Protein AF-A0AAE3MN50-F1 (afdb_monomer_lite)

pLDDT: mean 84.72, std 13.89, range [45.03, 98.12]

Sequence (110 aa):
MRKISLVFLSAVFLVTTSLSATEPEPVSEASKQLFSQISELLDKKITVKEDLTATVMITINEDSEIVVISVDTGDEKLEQALKSRLNYEKVDLAPHHAGKLYKVPVRITA

Foldseek 3Di:
DDDDPPPPPDPPPPPPPDPDDDDPPDQDPLNVQVLVVLCVLVVPDDDDPAKWKKKWKWFAAQQQAIATPAIGGPDPVVRVVSCVSRHRHHGDDDNVRGPDIDIDMDMDGD

Structure (mmCIF, N/CA/C/O backbone):
data_AF-A0AAE3MN50-F1
#
_entry.id   AF-A0AAE3MN50-F1
#
loop_
_atom_site.group_PDB
_atom_site.id
_atom_site.type_symbol
_atom_site.label_atom_id
_atom_site.label_alt_id
_atom_site.label_comp_id
_atom_site.label_asym_id
_atom_site.label_entity_id
_atom_site.label_seq_id
_atom_site.pdbx_PDB_ins_code
_atom_site.Cartn_x
_atom_site.Cartn_y
_atom_site.Cartn_z
_atom_site.occupancy
_atom_site.B_iso_or_equiv
_atom_site.auth_seq_id
_atom_site.auth_comp_id
_atom_site.auth_asym_id
_atom_site.auth_atom_id
_atom_site.pdbx_PDB_model_num
ATOM 1 N N . MET A 1 1 ? 55.058 36.136 46.629 1.00 45.03 1 MET A N 1
ATOM 2 C CA . MET A 1 1 ? 55.020 35.451 45.317 1.00 45.03 1 MET A CA 1
ATOM 3 C C . MET A 1 1 ? 53.569 35.406 44.861 1.00 45.03 1 MET A C 1
ATOM 5 O O . MET A 1 1 ? 52.697 35.165 45.687 1.00 45.03 1 MET A O 1
ATOM 9 N N . ARG A 1 2 ? 53.301 35.816 43.618 1.00 49.47 2 ARG A N 1
ATOM 10 C CA . ARG A 1 2 ? 51.961 36.164 43.120 1.00 49.47 2 ARG A CA 1
ATOM 11 C C . ARG A 1 2 ? 51.073 34.916 43.039 1.00 49.47 2 ARG A C 1
ATOM 13 O O . ARG A 1 2 ? 51.465 33.933 42.424 1.00 49.47 2 ARG A O 1
ATOM 20 N N . LYS A 1 3 ? 49.898 34.966 43.675 1.00 56.69 3 LYS A N 1
ATOM 21 C CA . LYS A 1 3 ? 48.868 33.923 43.602 1.00 56.69 3 LYS A CA 1
ATOM 22 C C . LYS A 1 3 ? 48.316 33.928 42.177 1.00 56.69 3 LYS A C 1
ATOM 24 O O . LYS A 1 3 ? 47.670 34.894 41.781 1.00 56.69 3 LYS A O 1
ATOM 29 N N . ILE A 1 4 ? 48.641 32.906 41.393 1.00 61.16 4 ILE A N 1
ATOM 30 C CA . ILE A 1 4 ? 48.078 32.727 40.055 1.00 61.16 4 ILE A CA 1
ATOM 31 C C . ILE A 1 4 ? 46.596 32.408 40.255 1.00 61.16 4 ILE A C 1
ATOM 33 O O . ILE A 1 4 ? 46.240 31.403 40.865 1.00 61.16 4 ILE A O 1
ATOM 37 N N . SER A 1 5 ? 45.755 33.351 39.837 1.00 53.06 5 SER A N 1
ATOM 38 C CA . SER A 1 5 ? 44.302 33.289 39.939 1.00 53.06 5 SER A CA 1
ATOM 39 C C . SER A 1 5 ? 43.791 32.116 39.103 1.00 53.06 5 SER A C 1
ATOM 41 O O . SER A 1 5 ? 43.885 32.128 37.876 1.00 53.06 5 SER A O 1
ATOM 43 N N . LEU A 1 6 ? 43.285 31.089 39.781 1.00 55.38 6 LEU A N 1
ATOM 44 C CA . LEU A 1 6 ? 42.671 29.890 39.217 1.00 55.38 6 LEU A CA 1
ATOM 45 C C . LEU A 1 6 ? 41.282 30.236 38.638 1.00 55.38 6 LEU A C 1
ATOM 47 O O . LEU A 1 6 ? 40.267 29.786 39.151 1.00 55.38 6 LEU A O 1
ATOM 51 N N . VAL A 1 7 ? 41.218 31.118 37.636 1.00 57.75 7 VAL A N 1
ATOM 52 C CA . VAL A 1 7 ? 39.944 31.604 37.052 1.00 57.75 7 VAL A CA 1
ATOM 53 C C . VAL A 1 7 ? 39.817 31.286 35.553 1.00 57.75 7 VAL A C 1
ATOM 55 O O . VAL A 1 7 ? 38.836 31.641 34.916 1.00 57.75 7 VAL A O 1
ATOM 58 N N . PHE A 1 8 ? 40.732 30.513 34.969 1.00 55.38 8 PHE A N 1
ATOM 59 C CA . PHE A 1 8 ? 40.635 30.089 33.563 1.00 55.38 8 PHE A CA 1
ATOM 60 C C . PHE A 1 8 ? 40.170 28.626 33.413 1.00 55.38 8 PHE A C 1
ATOM 62 O O . PHE A 1 8 ? 40.842 27.833 32.764 1.00 55.38 8 PHE A O 1
ATOM 69 N N . LEU A 1 9 ? 39.036 28.245 34.024 1.00 56.66 9 LEU A N 1
ATOM 70 C CA . LEU A 1 9 ? 38.452 26.890 33.893 1.00 56.66 9 LEU A CA 1
ATOM 71 C C . LEU A 1 9 ? 37.098 26.843 33.157 1.00 56.66 9 LEU A C 1
ATOM 73 O O . LEU A 1 9 ? 36.379 25.858 33.243 1.00 56.66 9 LEU A O 1
ATOM 77 N N . SER A 1 10 ? 36.720 27.857 32.385 1.00 57.03 10 SER A N 1
ATOM 78 C CA . SER A 1 10 ? 35.446 27.802 31.650 1.00 57.03 10 SER A CA 1
ATOM 79 C C . SER A 1 10 ? 35.524 28.434 30.268 1.00 57.03 10 SER A C 1
ATOM 81 O O . SER A 1 10 ? 34.734 29.303 29.910 1.00 57.03 10 SER A O 1
ATOM 83 N N . ALA A 1 11 ? 36.439 27.936 29.434 1.00 60.50 11 ALA A N 1
ATOM 84 C CA . ALA A 1 11 ? 36.205 27.972 27.995 1.00 60.50 11 ALA A CA 1
ATOM 85 C C . ALA A 1 11 ? 35.099 26.950 27.686 1.00 60.50 11 ALA A C 1
ATOM 87 O O . ALA A 1 11 ? 35.364 25.797 27.353 1.00 60.50 11 ALA A O 1
ATOM 88 N N . VAL A 1 12 ? 33.847 27.359 27.906 1.00 64.75 12 VAL A N 1
ATOM 89 C CA . VAL A 1 12 ? 32.656 26.613 27.500 1.00 64.75 12 VAL A CA 1
ATOM 90 C C . VAL A 1 12 ? 32.760 26.408 25.994 1.00 64.75 12 VAL A C 1
ATOM 92 O O . VAL A 1 12 ? 32.653 27.351 25.212 1.00 64.75 12 VAL A O 1
ATOM 95 N N . PHE A 1 13 ? 33.028 25.170 25.595 1.00 65.38 13 PHE A N 1
ATOM 96 C CA . PHE A 1 13 ? 33.031 24.741 24.207 1.00 65.38 13 PHE A CA 1
ATOM 97 C C . PHE A 1 13 ? 31.572 24.783 23.727 1.00 65.38 13 PHE A C 1
ATOM 99 O O . PHE A 1 13 ? 30.811 23.838 23.927 1.00 65.38 13 PHE A O 1
ATOM 106 N N . LEU A 1 14 ? 31.140 25.920 23.176 1.00 66.06 14 LEU A N 1
ATOM 107 C CA . LEU A 1 14 ? 29.830 26.054 22.541 1.00 66.06 14 LEU A CA 1
ATOM 108 C C . LEU A 1 14 ? 29.856 25.280 21.217 1.00 66.06 14 LEU A C 1
ATOM 110 O O . LEU A 1 14 ? 30.075 25.850 20.150 1.00 66.06 14 LEU A O 1
ATOM 114 N N . VAL A 1 15 ? 29.658 23.961 21.288 1.00 67.94 15 VAL A N 1
ATOM 115 C CA . VAL A 1 15 ? 29.382 23.138 20.107 1.00 67.94 15 VAL A CA 1
ATOM 116 C C . VAL A 1 15 ? 27.969 23.480 19.654 1.00 67.94 15 VAL A C 1
ATOM 118 O O . VAL A 1 15 ? 26.987 22.930 20.145 1.00 67.94 15 VAL A O 1
ATOM 121 N N . THR A 1 16 ? 27.859 24.443 18.745 1.00 67.75 16 THR A N 1
ATOM 122 C CA . THR A 1 16 ? 26.613 24.686 18.023 1.00 67.75 16 THR A CA 1
ATOM 123 C C . THR A 1 16 ? 26.474 23.577 16.987 1.00 67.75 16 THR A C 1
ATOM 125 O O . THR A 1 16 ? 27.128 23.580 15.948 1.00 67.75 16 THR A O 1
ATOM 128 N N . THR A 1 17 ? 25.669 22.562 17.292 1.00 68.44 17 THR A N 1
ATOM 129 C CA . THR A 1 17 ? 25.256 21.593 16.281 1.00 68.44 17 THR A CA 1
ATOM 130 C C . THR A 1 17 ? 24.236 22.281 15.379 1.00 68.44 17 THR A C 1
ATOM 132 O O . THR A 1 17 ? 23.106 22.554 15.781 1.00 68.44 17 THR A O 1
ATOM 135 N N . SER A 1 18 ? 24.633 22.612 14.150 1.00 70.19 18 SER A N 1
ATOM 136 C CA . SER A 1 18 ? 23.676 22.980 13.113 1.00 70.19 18 SER A CA 1
ATOM 137 C C . SER A 1 18 ? 22.850 21.739 12.779 1.00 70.19 18 SER A C 1
ATOM 139 O O . SER A 1 18 ? 23.333 20.786 12.169 1.00 70.19 18 SER A O 1
ATOM 141 N N . LEU A 1 19 ? 21.593 21.723 13.223 1.00 68.50 19 LEU A N 1
ATOM 142 C CA . LEU A 1 19 ? 20.611 20.753 12.754 1.00 68.50 19 LEU A CA 1
ATOM 143 C C . LEU A 1 19 ? 20.354 21.053 11.274 1.00 68.50 19 LEU A C 1
ATOM 145 O O . LEU A 1 19 ? 19.606 21.968 10.939 1.00 68.50 19 LEU A O 1
ATOM 149 N N . SER A 1 20 ? 21.034 20.327 10.389 1.00 67.88 20 SER A N 1
ATOM 150 C CA . SER A 1 20 ? 20.766 20.398 8.957 1.00 67.88 20 SER A CA 1
ATOM 151 C C . SER A 1 20 ? 19.445 19.680 8.685 1.00 67.88 20 SER A C 1
ATOM 153 O O . SER A 1 20 ? 19.360 18.457 8.808 1.00 67.88 20 SER A O 1
ATOM 155 N N . ALA A 1 21 ? 18.398 20.441 8.369 1.00 66.81 21 ALA A N 1
ATOM 156 C CA . ALA A 1 21 ? 17.141 19.886 7.888 1.00 66.81 21 ALA A CA 1
ATOM 157 C C . ALA A 1 21 ? 17.365 19.386 6.455 1.00 66.81 21 ALA A C 1
ATOM 159 O O . ALA A 1 21 ? 17.595 20.180 5.547 1.00 66.81 21 ALA A O 1
ATOM 160 N N . THR A 1 22 ? 17.351 18.068 6.258 1.00 66.81 22 THR A N 1
ATOM 161 C CA . THR A 1 22 ? 17.324 17.496 4.906 1.00 66.81 22 THR A CA 1
ATOM 162 C C . THR A 1 22 ? 15.931 17.739 4.341 1.00 66.81 22 THR A C 1
ATOM 164 O O . THR A 1 22 ? 14.953 17.225 4.887 1.00 66.81 22 THR A O 1
ATOM 167 N N . GLU A 1 23 ? 15.830 18.559 3.296 1.00 66.62 23 GLU A N 1
ATOM 168 C CA . GLU A 1 23 ? 14.585 18.685 2.541 1.00 66.62 23 GLU A CA 1
ATOM 169 C C . GLU A 1 23 ? 14.224 17.313 1.953 1.00 66.62 23 GLU A C 1
ATOM 171 O O . GLU A 1 23 ? 15.114 16.605 1.470 1.00 66.62 23 GLU A O 1
ATOM 176 N N . PRO A 1 24 ? 12.948 16.891 2.019 1.00 67.31 24 PRO A N 1
ATOM 177 C CA . PRO A 1 24 ? 12.540 15.650 1.385 1.00 67.31 24 PRO A CA 1
ATOM 178 C C . PRO A 1 24 ? 12.811 15.756 -0.115 1.00 67.31 24 PRO A C 1
ATOM 180 O O . PRO A 1 24 ? 12.431 16.743 -0.748 1.00 67.31 24 PRO A O 1
ATOM 183 N N . GLU A 1 25 ? 13.471 14.743 -0.679 1.00 69.19 25 GLU A N 1
ATOM 184 C CA . GLU A 1 25 ? 13.698 14.705 -2.119 1.00 69.19 25 GLU A CA 1
ATOM 185 C C . GLU A 1 25 ? 12.369 14.817 -2.881 1.00 69.19 25 GLU A C 1
ATOM 187 O O . GLU A 1 25 ? 11.340 14.293 -2.429 1.00 69.19 25 GLU A O 1
ATOM 192 N N . PRO A 1 26 ? 12.363 15.500 -4.038 1.00 73.50 26 PRO A N 1
ATOM 193 C CA . PRO A 1 26 ? 11.160 15.647 -4.835 1.00 73.50 26 PRO A CA 1
ATOM 194 C C . PRO A 1 26 ? 10.594 14.274 -5.211 1.00 73.50 26 PRO A C 1
ATOM 196 O O . PRO A 1 26 ? 11.308 13.382 -5.670 1.00 73.50 26 PRO A O 1
ATOM 199 N N . VAL A 1 27 ? 9.279 14.111 -5.037 1.00 76.12 27 VAL A N 1
ATOM 200 C CA . VAL A 1 27 ? 8.572 12.884 -5.420 1.00 76.12 27 VAL A CA 1
ATOM 201 C C . VAL A 1 27 ? 8.757 12.651 -6.919 1.00 76.12 27 VAL A C 1
ATOM 203 O O . VAL A 1 27 ? 8.382 13.502 -7.729 1.00 76.12 27 VAL A O 1
ATOM 206 N N . SER A 1 28 ? 9.319 11.495 -7.283 1.00 84.69 28 SER A N 1
ATOM 207 C CA . SER A 1 28 ? 9.573 11.143 -8.683 1.00 84.69 28 SER A CA 1
ATOM 208 C C . SER A 1 28 ? 8.281 11.096 -9.508 1.00 84.69 28 SER A C 1
ATOM 210 O O . SER A 1 28 ? 7.223 10.729 -8.992 1.00 84.69 28 SER A O 1
ATOM 212 N N . GLU A 1 29 ? 8.357 11.406 -10.805 1.00 86.12 29 GLU A N 1
ATOM 213 C CA . GLU A 1 29 ? 7.194 11.326 -11.708 1.00 86.12 29 GLU A CA 1
ATOM 214 C C . GLU A 1 29 ? 6.585 9.918 -11.747 1.00 86.12 29 GLU A C 1
ATOM 216 O O . GLU A 1 29 ? 5.367 9.764 -11.707 1.00 86.12 29 GLU A O 1
ATOM 221 N N . ALA A 1 30 ? 7.418 8.877 -11.692 1.00 85.56 30 ALA A N 1
ATOM 222 C CA . ALA A 1 30 ? 6.949 7.498 -11.603 1.00 85.56 30 ALA A CA 1
ATOM 223 C C . ALA A 1 30 ? 6.141 7.231 -10.324 1.00 85.56 30 ALA A C 1
ATOM 225 O O . ALA A 1 30 ? 5.117 6.554 -10.364 1.00 85.56 30 ALA A O 1
ATOM 226 N N . SER A 1 31 ? 6.561 7.793 -9.185 1.00 88.00 31 SER A N 1
ATOM 227 C CA . SER A 1 31 ? 5.802 7.702 -7.933 1.00 88.00 31 SER A CA 1
ATOM 228 C C . SER A 1 31 ? 4.443 8.397 -8.047 1.00 88.00 31 SER A C 1
ATOM 230 O O . SER A 1 31 ? 3.459 7.873 -7.532 1.00 88.00 31 SER A O 1
ATOM 232 N N . LYS A 1 32 ? 4.365 9.542 -8.739 1.00 90.06 32 LYS A N 1
ATOM 233 C CA . LYS A 1 32 ? 3.097 10.251 -8.981 1.00 90.06 32 LYS A CA 1
ATOM 234 C C . LYS A 1 32 ? 2.164 9.444 -9.887 1.00 90.06 32 LYS A C 1
ATOM 236 O O . LYS A 1 32 ? 0.987 9.302 -9.570 1.00 90.06 32 LYS A O 1
ATOM 241 N N . GLN A 1 33 ? 2.695 8.877 -10.970 1.00 91.88 33 GLN A N 1
ATOM 242 C CA . GLN A 1 33 ? 1.942 8.034 -11.900 1.00 91.88 33 GLN A CA 1
ATOM 243 C C . GLN A 1 33 ? 1.419 6.760 -11.222 1.00 91.88 33 GLN A C 1
ATOM 245 O O . GLN A 1 33 ? 0.251 6.412 -11.386 1.00 91.88 33 GLN A O 1
ATOM 250 N N . LEU A 1 34 ? 2.247 6.096 -10.409 1.00 92.56 34 LEU A N 1
ATOM 251 C CA . LEU A 1 34 ? 1.834 4.947 -9.598 1.00 92.56 34 LEU A CA 1
ATOM 252 C C . LEU A 1 34 ? 0.739 5.337 -8.596 1.00 92.56 34 LEU A C 1
ATOM 254 O O . LEU A 1 34 ? -0.273 4.651 -8.487 1.00 92.56 34 LEU A O 1
ATOM 258 N N . PHE A 1 35 ? 0.909 6.459 -7.892 1.00 91.94 35 PHE A N 1
ATOM 259 C CA . PHE A 1 35 ? -0.078 6.944 -6.928 1.00 91.94 35 PHE A CA 1
ATOM 260 C C . PHE A 1 35 ? -1.434 7.242 -7.581 1.00 91.94 35 PHE A C 1
ATOM 262 O O . PHE A 1 35 ? -2.469 6.881 -7.021 1.00 91.94 35 PHE A O 1
ATOM 269 N N . SER A 1 36 ? -1.441 7.848 -8.772 1.00 93.50 36 SER A N 1
ATOM 270 C CA . SER A 1 36 ? -2.673 8.115 -9.524 1.00 93.50 36 SER A CA 1
ATOM 271 C C . SER A 1 36 ? -3.420 6.826 -9.870 1.00 93.50 36 SER A C 1
ATOM 273 O O . SER A 1 36 ? -4.621 6.737 -9.638 1.00 93.50 36 SER A O 1
ATOM 275 N N . GLN A 1 37 ? -2.710 5.812 -10.368 1.00 94.62 37 GLN A N 1
ATOM 276 C CA . GLN A 1 37 ? -3.313 4.530 -10.742 1.00 94.62 37 GLN A CA 1
ATOM 277 C C . GLN A 1 37 ? -3.839 3.767 -9.524 1.00 94.62 37 GLN A C 1
ATOM 279 O O . GLN A 1 37 ? -4.952 3.254 -9.541 1.00 94.62 37 GLN A O 1
ATOM 284 N N . ILE A 1 38 ? -3.081 3.751 -8.424 1.00 94.00 38 ILE A N 1
ATOM 285 C CA . ILE A 1 38 ? -3.544 3.148 -7.168 1.00 94.00 38 ILE A CA 1
ATOM 286 C C . ILE A 1 38 ? -4.788 3.870 -6.646 1.00 94.00 38 ILE A C 1
ATOM 288 O O . ILE A 1 38 ? -5.717 3.222 -6.173 1.00 94.00 38 ILE A O 1
ATOM 292 N N . SER A 1 39 ? -4.829 5.199 -6.748 1.00 91.94 39 SER A N 1
ATOM 293 C CA . SER A 1 39 ? -6.001 5.978 -6.342 1.00 91.94 39 SER A CA 1
ATOM 294 C C . SER A 1 39 ? -7.239 5.581 -7.150 1.00 91.94 39 SER A C 1
ATOM 296 O O . SER A 1 39 ? -8.302 5.391 -6.569 1.00 91.94 39 SER A O 1
ATOM 298 N N . GLU A 1 40 ? -7.091 5.371 -8.459 1.00 92.62 40 GLU A N 1
ATOM 299 C CA . GLU A 1 40 ? -8.172 4.919 -9.342 1.00 92.62 40 GLU A CA 1
ATOM 300 C C . GLU A 1 40 ? -8.662 3.500 -8.998 1.00 92.62 40 GLU A C 1
ATOM 302 O O . GLU A 1 40 ? -9.867 3.270 -8.884 1.00 92.62 40 GLU A O 1
ATOM 307 N N . LEU A 1 41 ? -7.749 2.561 -8.718 1.00 92.50 41 LEU A N 1
ATOM 308 C CA . LEU A 1 41 ? -8.097 1.204 -8.260 1.00 92.50 41 LEU A CA 1
ATOM 309 C C . LEU A 1 41 ? -8.881 1.211 -6.930 1.00 92.50 41 LEU A C 1
ATOM 311 O O . LEU A 1 41 ? -9.711 0.331 -6.657 1.00 92.50 41 LEU A O 1
ATOM 315 N N . LEU A 1 42 ? -8.635 2.220 -6.090 1.00 90.50 42 LEU A N 1
ATOM 316 C CA . LEU A 1 42 ? -9.256 2.381 -4.777 1.00 90.50 42 LEU A CA 1
ATOM 317 C C . LEU A 1 42 ? -10.507 3.280 -4.774 1.00 90.50 42 LEU A C 1
ATOM 319 O O . LEU A 1 42 ? -11.218 3.277 -3.771 1.00 90.50 42 LEU A O 1
ATOM 323 N N . ASP A 1 43 ? -10.843 3.965 -5.873 1.00 81.62 43 ASP A N 1
ATOM 324 C CA . ASP A 1 43 ? -11.918 4.982 -5.956 1.00 81.62 43 ASP A CA 1
ATOM 325 C C . ASP A 1 43 ? -13.346 4.428 -5.731 1.00 81.62 43 ASP A C 1
ATOM 327 O O . ASP A 1 43 ? -14.343 5.138 -5.580 1.00 81.62 43 ASP A O 1
ATOM 331 N N . LYS A 1 44 ? -13.489 3.105 -5.650 1.00 76.00 44 LYS A N 1
ATOM 332 C CA . LYS A 1 44 ? -14.776 2.471 -5.351 1.00 76.00 44 LYS A CA 1
ATOM 333 C C . LYS A 1 44 ? -15.144 2.703 -3.883 1.00 76.00 44 LYS A C 1
ATOM 335 O O . LYS A 1 44 ? -14.440 2.234 -2.994 1.00 76.00 44 LYS A O 1
ATOM 340 N N . LYS A 1 45 ? -16.318 3.296 -3.644 1.00 71.06 45 LYS A N 1
ATOM 341 C CA . LYS A 1 45 ? -16.860 3.615 -2.310 1.00 71.06 45 LYS A CA 1
ATOM 342 C C . LYS A 1 45 ? -16.681 2.474 -1.298 1.00 71.06 45 LYS A C 1
ATOM 344 O O . LYS A 1 45 ? -17.328 1.431 -1.404 1.00 71.06 45 LYS A O 1
ATOM 349 N N . ILE A 1 46 ? -15.833 2.709 -0.300 1.00 73.81 46 ILE A N 1
ATOM 350 C CA . ILE A 1 46 ? -15.738 1.918 0.927 1.00 73.81 46 ILE A CA 1
ATOM 351 C C . ILE A 1 46 ? -16.458 2.731 2.002 1.00 73.81 46 ILE A C 1
ATOM 353 O O . ILE A 1 46 ? -16.026 3.827 2.340 1.00 73.81 46 ILE A O 1
ATOM 357 N N . THR A 1 47 ? -17.587 2.230 2.502 1.00 78.94 47 THR A N 1
ATOM 358 C CA . THR A 1 47 ? -18.314 2.887 3.595 1.00 78.94 47 THR A CA 1
ATOM 359 C C . THR A 1 47 ? -17.723 2.447 4.925 1.00 78.94 47 THR A C 1
ATOM 361 O O . THR A 1 47 ? -17.755 1.260 5.254 1.00 78.94 47 THR A O 1
ATOM 364 N N . VAL A 1 48 ? -17.220 3.408 5.693 1.00 82.62 48 VAL A N 1
ATOM 365 C CA . VAL A 1 48 ? -16.657 3.199 7.030 1.00 82.62 48 VAL A CA 1
ATOM 366 C C . VAL A 1 48 ? -17.444 4.020 8.049 1.00 82.62 48 VAL A C 1
ATOM 368 O O . VAL A 1 48 ? -18.076 5.011 7.701 1.00 82.62 48 VAL A O 1
ATOM 371 N N . LYS A 1 49 ? -17.484 3.564 9.304 1.00 85.56 49 LYS A N 1
ATOM 372 C CA . LYS A 1 49 ? -18.168 4.288 10.396 1.00 85.56 49 LYS A CA 1
ATOM 373 C C . LYS A 1 49 ? -17.273 5.333 11.060 1.00 85.56 49 LYS A C 1
ATOM 375 O O . LYS A 1 49 ? -17.773 6.209 11.755 1.00 85.56 49 LYS A O 1
ATOM 380 N N . GLU A 1 50 ? -15.971 5.190 10.871 1.00 90.56 50 GLU A N 1
ATOM 381 C CA . GLU A 1 50 ? -14.915 6.020 11.426 1.00 90.56 50 GLU A CA 1
ATOM 382 C C . GLU A 1 50 ? -13.770 6.096 10.417 1.00 90.56 50 GLU A C 1
ATOM 384 O O . GLU A 1 50 ? -13.665 5.244 9.532 1.00 90.56 50 GLU A O 1
ATOM 389 N N . ASP A 1 51 ? -12.930 7.118 10.545 1.00 92.75 51 ASP A N 1
ATOM 390 C CA . ASP A 1 51 ? -11.745 7.261 9.708 1.00 92.75 51 ASP A CA 1
ATOM 391 C C . ASP A 1 51 ? -10.795 6.080 9.930 1.00 92.75 51 ASP A C 1
ATOM 393 O O . ASP A 1 51 ? -10.368 5.814 11.054 1.00 92.75 51 ASP A O 1
ATOM 397 N N . LEU A 1 52 ? -10.412 5.414 8.843 1.00 93.69 52 LEU A N 1
ATOM 398 C CA . LEU A 1 52 ? -9.455 4.315 8.870 1.00 93.69 52 LEU A CA 1
ATOM 399 C C . LEU A 1 52 ? -8.191 4.684 8.103 1.00 93.69 52 LEU A C 1
ATOM 401 O O . LEU A 1 52 ? -8.227 5.378 7.082 1.00 93.69 52 LEU A O 1
ATOM 405 N N . THR A 1 53 ? -7.058 4.176 8.575 1.00 95.69 53 THR A N 1
ATOM 406 C CA . THR A 1 53 ? -5.763 4.333 7.917 1.00 95.69 53 THR A CA 1
ATOM 407 C C . THR A 1 53 ? -5.076 2.986 7.740 1.00 95.69 53 THR A C 1
ATOM 409 O O . THR A 1 53 ? -5.270 2.044 8.513 1.00 95.69 53 THR A O 1
ATOM 412 N N . ALA A 1 54 ? -4.268 2.894 6.691 1.00 96.56 54 ALA A N 1
ATOM 413 C CA . ALA A 1 54 ? -3.404 1.758 6.434 1.00 96.56 54 ALA A CA 1
ATOM 414 C C . ALA A 1 54 ? -2.116 2.218 5.749 1.00 96.56 54 ALA A C 1
ATOM 416 O O . ALA A 1 54 ? -2.123 3.181 4.982 1.00 96.56 54 ALA A O 1
ATOM 417 N N . THR A 1 55 ? -1.018 1.504 5.976 1.00 97.81 55 THR A N 1
ATOM 418 C CA . THR A 1 55 ? 0.192 1.630 5.156 1.00 97.81 55 THR A CA 1
ATOM 419 C C . THR A 1 55 ? 0.382 0.352 4.358 1.00 97.81 55 THR A C 1
ATOM 42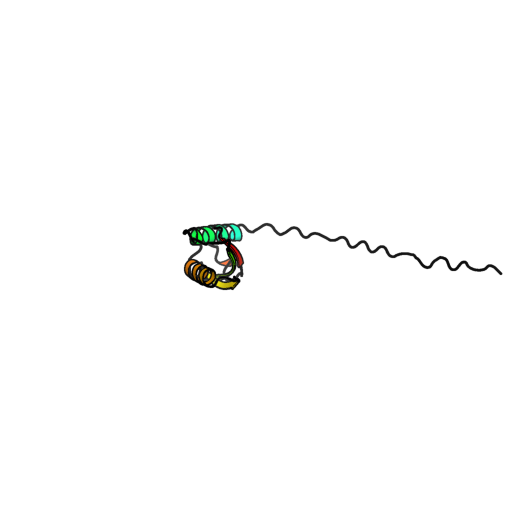1 O O . THR A 1 55 ? 0.632 -0.709 4.923 1.00 97.81 55 THR A O 1
ATOM 424 N N . VAL A 1 56 ? 0.270 0.446 3.035 1.00 97.38 56 VAL A N 1
ATOM 425 C CA . VAL A 1 56 ? 0.458 -0.692 2.131 1.00 97.38 56 VAL A CA 1
ATOM 426 C C . VAL A 1 56 ? 1.890 -0.679 1.614 1.00 97.38 56 VAL A C 1
ATOM 428 O O . VAL A 1 56 ? 2.338 0.312 1.037 1.00 97.38 56 VAL A O 1
ATOM 431 N N . MET A 1 57 ? 2.617 -1.775 1.807 1.00 97.88 57 MET A N 1
ATOM 432 C CA . MET A 1 57 ? 3.917 -1.982 1.181 1.00 97.88 57 MET A CA 1
ATOM 433 C C . MET A 1 57 ? 3.739 -2.838 -0.066 1.00 97.88 57 MET A C 1
ATOM 435 O O . MET A 1 57 ? 3.225 -3.954 0.021 1.00 97.88 57 MET A O 1
ATOM 439 N N . ILE A 1 58 ? 4.173 -2.326 -1.214 1.00 97.00 58 ILE A N 1
ATOM 440 C CA . ILE A 1 58 ? 4.039 -3.004 -2.507 1.00 97.00 58 ILE A CA 1
ATOM 441 C C . ILE A 1 58 ? 5.368 -3.049 -3.258 1.00 97.00 58 ILE A C 1
ATOM 443 O O . ILE A 1 58 ? 6.272 -2.253 -3.000 1.00 97.00 58 ILE A O 1
ATOM 447 N N . THR A 1 59 ? 5.449 -3.952 -4.226 1.00 95.81 59 THR A N 1
ATOM 448 C CA . THR A 1 59 ? 6.443 -3.947 -5.303 1.00 95.81 59 THR A CA 1
ATOM 449 C C . THR A 1 59 ? 5.736 -4.088 -6.648 1.00 95.81 59 THR A C 1
ATOM 451 O O . THR A 1 59 ? 4.559 -4.443 -6.680 1.00 95.81 59 THR A O 1
ATOM 454 N N . ILE A 1 60 ? 6.439 -3.818 -7.743 1.00 95.88 60 ILE A N 1
ATOM 455 C CA . ILE A 1 60 ? 5.965 -4.103 -9.102 1.00 95.88 60 ILE A CA 1
ATOM 456 C C . ILE A 1 60 ? 6.742 -5.308 -9.634 1.00 95.88 60 ILE A C 1
ATOM 458 O O . ILE A 1 60 ? 7.967 -5.354 -9.488 1.00 95.88 60 ILE A O 1
ATOM 462 N N . ASN A 1 61 ? 6.050 -6.301 -10.194 1.00 94.62 61 ASN A N 1
ATOM 463 C CA . ASN A 1 61 ? 6.690 -7.464 -10.816 1.00 94.62 61 ASN A CA 1
ATOM 464 C C . ASN A 1 61 ? 7.118 -7.170 -12.273 1.00 94.62 61 ASN A C 1
ATOM 466 O O . ASN A 1 61 ? 6.894 -6.081 -12.799 1.00 94.62 61 ASN A O 1
ATOM 470 N N . GLU A 1 62 ? 7.751 -8.147 -12.925 1.00 93.25 62 GLU A N 1
ATOM 471 C CA . GLU A 1 62 ? 8.208 -8.030 -14.323 1.00 93.25 62 GLU A CA 1
ATOM 472 C C . GLU A 1 62 ? 7.051 -7.898 -15.334 1.00 93.25 62 GLU A C 1
ATOM 474 O O . GLU A 1 62 ? 7.243 -7.355 -16.418 1.00 93.25 62 GLU A O 1
ATOM 479 N N . ASP A 1 63 ? 5.840 -8.330 -14.965 1.00 93.50 63 ASP A N 1
ATOM 480 C CA . ASP A 1 63 ? 4.620 -8.226 -15.779 1.00 93.50 63 ASP A CA 1
ATOM 481 C C . ASP A 1 63 ? 3.879 -6.885 -15.589 1.00 93.50 63 ASP A C 1
ATOM 483 O O . ASP A 1 63 ? 2.762 -6.700 -16.085 1.00 93.50 63 ASP A O 1
ATOM 487 N N . SER A 1 64 ? 4.512 -5.938 -14.886 1.00 93.69 64 SER A N 1
ATOM 488 C CA . SER A 1 64 ? 3.958 -4.629 -14.523 1.00 93.69 64 SER A CA 1
ATOM 489 C C . SER A 1 64 ? 2.697 -4.715 -13.657 1.00 93.69 64 SER A C 1
ATOM 491 O O . SER A 1 64 ? 1.790 -3.894 -13.772 1.00 93.69 64 SER A O 1
ATOM 493 N N . GLU A 1 65 ? 2.641 -5.693 -12.759 1.00 95.94 65 GLU A N 1
ATOM 494 C CA . GLU A 1 65 ? 1.560 -5.864 -11.790 1.00 95.94 65 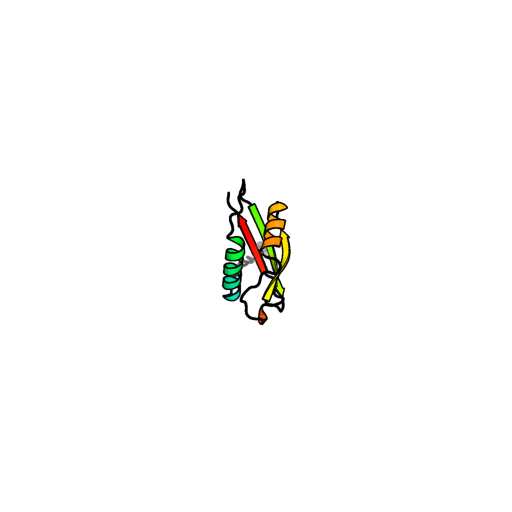GLU A CA 1
ATOM 495 C C . GLU A 1 65 ? 2.017 -5.487 -10.381 1.00 95.94 65 GLU A C 1
ATOM 497 O O . GLU A 1 65 ? 3.160 -5.727 -9.975 1.00 95.94 65 GLU A O 1
ATOM 502 N N . ILE A 1 66 ? 1.097 -4.920 -9.608 1.00 96.88 66 ILE A N 1
ATOM 503 C CA . ILE A 1 66 ? 1.291 -4.640 -8.190 1.00 96.88 66 ILE A CA 1
ATOM 504 C C . ILE A 1 66 ? 1.338 -5.962 -7.422 1.00 96.88 66 ILE A C 1
ATOM 506 O O . ILE A 1 66 ? 0.420 -6.768 -7.492 1.00 96.88 66 ILE A O 1
ATOM 510 N N . VAL A 1 67 ? 2.359 -6.158 -6.595 1.00 97.38 67 VAL A N 1
ATOM 511 C CA . VAL A 1 67 ? 2.420 -7.248 -5.619 1.00 97.38 67 VAL A CA 1
ATOM 512 C C . VAL A 1 67 ? 2.423 -6.648 -4.223 1.00 97.38 67 VAL A C 1
ATOM 514 O O . VAL A 1 67 ? 3.341 -5.917 -3.840 1.00 97.38 67 VAL A O 1
ATOM 517 N N . VAL A 1 68 ? 1.386 -6.956 -3.450 1.00 98.06 68 VAL A N 1
ATOM 518 C CA . VAL A 1 68 ? 1.248 -6.492 -2.069 1.00 98.06 68 VAL A CA 1
ATOM 519 C C . VAL A 1 68 ? 2.131 -7.341 -1.162 1.00 98.06 68 VAL A C 1
ATOM 521 O O . VAL A 1 68 ? 1.923 -8.543 -1.020 1.00 98.06 68 VAL A O 1
ATOM 524 N N . ILE A 1 69 ? 3.102 -6.700 -0.514 1.00 98.00 69 ILE A N 1
ATOM 525 C CA . ILE A 1 69 ? 4.013 -7.343 0.436 1.00 98.00 69 ILE A CA 1
ATOM 526 C C . ILE A 1 69 ? 3.397 -7.370 1.834 1.00 98.00 69 ILE A C 1
ATOM 528 O O . ILE A 1 69 ? 3.413 -8.399 2.507 1.00 98.00 69 ILE A O 1
ATOM 532 N N . SER A 1 70 ? 2.837 -6.245 2.279 1.00 97.69 70 SER A N 1
ATOM 533 C CA . SER A 1 70 ? 2.148 -6.154 3.565 1.00 97.69 70 SER A CA 1
ATOM 534 C C . SER A 1 70 ? 1.137 -5.013 3.585 1.00 97.69 70 SER A C 1
ATOM 536 O O . SER A 1 70 ? 1.228 -4.059 2.811 1.00 97.69 70 SER A O 1
ATOM 538 N N . VAL A 1 71 ? 0.176 -5.111 4.500 1.00 98.00 71 VAL A N 1
ATOM 539 C CA . VAL A 1 71 ? -0.730 -4.021 4.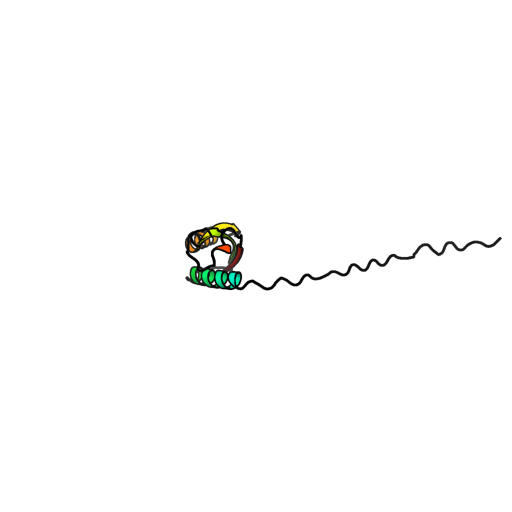856 1.00 98.00 71 VAL A CA 1
ATOM 540 C C . VAL A 1 71 ? -0.644 -3.854 6.364 1.00 98.00 71 VAL A C 1
ATOM 542 O O . VAL A 1 71 ? -0.888 -4.805 7.096 1.00 98.00 71 VAL A O 1
ATOM 545 N N . ASP A 1 72 ? -0.252 -2.670 6.812 1.00 98.12 72 ASP A N 1
ATOM 546 C CA . ASP A 1 72 ? -0.207 -2.309 8.226 1.00 98.12 72 ASP A CA 1
ATOM 547 C C . ASP A 1 72 ? -1.449 -1.483 8.571 1.00 98.12 72 ASP A C 1
ATOM 549 O O . ASP A 1 72 ? -1.586 -0.341 8.123 1.00 98.12 72 ASP A O 1
ATOM 553 N N . THR A 1 73 ? -2.392 -2.093 9.288 1.00 96.69 73 THR A N 1
ATOM 554 C CA . THR A 1 73 ? -3.646 -1.475 9.734 1.00 96.69 73 THR A CA 1
ATOM 555 C C . THR A 1 73 ? -4.216 -2.226 10.938 1.00 96.69 73 THR A C 1
ATOM 557 O O . THR A 1 73 ? -3.908 -3.396 11.157 1.00 96.69 73 THR A O 1
ATOM 560 N N . GLY A 1 74 ? -5.064 -1.555 11.719 1.00 95.44 74 GLY A N 1
ATOM 561 C CA . GLY A 1 74 ? -5.816 -2.175 12.814 1.00 95.44 74 GLY A CA 1
ATOM 562 C C . GLY A 1 74 ? -7.144 -2.812 12.387 1.00 95.44 74 GLY A C 1
ATOM 563 O O . GLY A 1 74 ? -7.799 -3.433 13.221 1.00 95.44 74 GLY A O 1
ATOM 564 N N . ASP A 1 75 ? -7.559 -2.652 11.124 1.00 94.25 75 ASP A N 1
ATOM 565 C CA . ASP A 1 75 ? -8.837 -3.155 10.608 1.00 94.25 75 ASP A CA 1
ATOM 566 C C . ASP A 1 75 ? -8.623 -4.267 9.566 1.00 94.25 75 ASP A C 1
ATOM 568 O O . ASP A 1 75 ? -8.152 -4.039 8.450 1.00 94.25 75 ASP A O 1
ATOM 572 N N . GLU A 1 76 ? -9.016 -5.492 9.920 1.00 94.06 76 GLU A N 1
ATOM 573 C CA . GLU A 1 76 ? -8.851 -6.673 9.065 1.00 94.06 76 GLU A CA 1
ATOM 574 C C . GLU A 1 76 ? -9.664 -6.583 7.759 1.00 94.06 76 GLU A C 1
ATOM 576 O O . GLU A 1 76 ? -9.236 -7.071 6.711 1.00 94.06 76 GLU A O 1
ATOM 581 N N . LYS A 1 77 ? -10.832 -5.927 7.777 1.00 92.00 77 LYS A N 1
ATOM 582 C CA . LYS A 1 77 ? -11.651 -5.755 6.567 1.00 92.00 77 LYS A CA 1
ATOM 583 C C . LYS A 1 77 ? -10.992 -4.776 5.611 1.00 92.00 77 LYS A C 1
ATOM 585 O O . LYS A 1 77 ? -11.040 -4.996 4.401 1.00 92.00 77 LYS A O 1
ATOM 590 N N . LEU A 1 78 ? -10.371 -3.722 6.136 1.00 92.81 78 LEU A N 1
ATOM 591 C CA . LEU A 1 78 ? -9.580 -2.789 5.349 1.00 92.81 78 LEU A CA 1
ATOM 592 C C . LEU A 1 78 ? -8.368 -3.493 4.737 1.00 92.81 78 LEU A C 1
ATOM 594 O O . LEU A 1 78 ? -8.130 -3.350 3.539 1.00 92.81 78 LEU A O 1
ATOM 598 N N . GLU A 1 79 ? -7.648 -4.305 5.513 1.00 95.44 79 GLU A N 1
ATOM 599 C CA . GLU A 1 79 ? -6.539 -5.112 4.996 1.00 95.44 79 GLU A CA 1
ATOM 600 C C . GLU A 1 79 ? -6.974 -6.005 3.826 1.00 95.44 79 GLU A C 1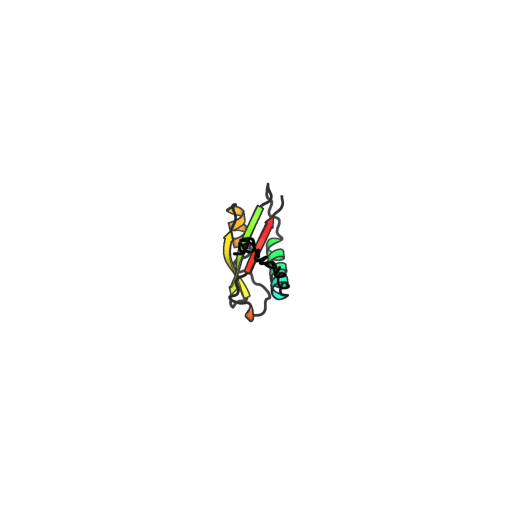
ATOM 602 O O . GLU A 1 79 ? -6.359 -5.975 2.754 1.00 95.44 79 GLU A O 1
ATOM 607 N N . GLN A 1 80 ? -8.052 -6.774 4.004 1.00 94.69 80 GLN A N 1
ATOM 608 C CA . GLN A 1 80 ? -8.576 -7.661 2.966 1.00 94.69 80 GLN A CA 1
ATOM 609 C C . GLN A 1 80 ? -9.047 -6.874 1.736 1.00 94.69 80 GLN A C 1
ATOM 611 O O . GLN A 1 80 ? -8.741 -7.258 0.605 1.00 94.69 80 GLN A O 1
ATOM 616 N N . ALA A 1 81 ? -9.736 -5.747 1.940 1.00 92.81 81 ALA A N 1
ATOM 617 C CA . ALA A 1 81 ? -10.195 -4.885 0.858 1.00 92.81 81 ALA A CA 1
ATOM 618 C C . ALA A 1 81 ? -9.019 -4.343 0.034 1.00 92.81 81 ALA A C 1
ATOM 620 O O . ALA A 1 81 ? -9.048 -4.441 -1.192 1.00 92.81 81 ALA A O 1
ATOM 621 N N . LEU A 1 82 ? -7.971 -3.830 0.684 1.00 95.06 82 LEU A N 1
ATOM 622 C CA . LEU A 1 82 ? -6.781 -3.310 0.007 1.00 95.06 82 LEU A CA 1
ATOM 623 C C . LEU A 1 82 ? -6.053 -4.408 -0.769 1.00 95.06 82 LEU A C 1
ATOM 625 O O . LEU A 1 82 ? -5.762 -4.223 -1.947 1.00 95.06 82 LEU A O 1
ATOM 629 N N . LYS A 1 83 ? -5.834 -5.581 -0.162 1.00 95.94 83 LYS A N 1
ATOM 630 C CA . LYS A 1 83 ? -5.229 -6.728 -0.858 1.00 95.94 83 LYS A CA 1
ATOM 631 C C . LYS A 1 83 ? -6.041 -7.136 -2.086 1.00 95.94 83 LYS A C 1
ATOM 633 O O . LYS A 1 83 ? -5.464 -7.307 -3.152 1.00 95.94 83 LYS A O 1
ATOM 638 N N . SER A 1 84 ? -7.365 -7.236 -1.956 1.00 94.75 84 SER A N 1
ATOM 639 C CA . SER A 1 84 ? -8.250 -7.661 -3.052 1.00 94.75 84 SER A CA 1
ATOM 640 C C . SER A 1 84 ? -8.315 -6.685 -4.230 1.00 94.75 84 SER A C 1
ATOM 642 O O . SER A 1 84 ? -8.653 -7.096 -5.332 1.00 94.75 84 SER A O 1
ATOM 644 N N . ARG A 1 85 ? -8.031 -5.400 -3.990 1.00 93.75 85 ARG A N 1
ATOM 645 C CA . ARG A 1 85 ? -8.124 -4.328 -4.992 1.00 93.75 85 ARG A CA 1
ATOM 646 C C . ARG A 1 85 ? -6.799 -3.977 -5.642 1.00 93.75 85 ARG A C 1
ATOM 648 O O . ARG A 1 85 ? -6.808 -3.286 -6.647 1.00 93.75 85 ARG A O 1
ATOM 655 N N . LEU A 1 86 ? -5.689 -4.335 -5.005 1.00 96.44 86 LEU A N 1
ATOM 656 C CA . LEU A 1 86 ? -4.358 -3.931 -5.444 1.00 96.44 86 LEU A CA 1
ATOM 657 C C . LEU A 1 86 ? -3.538 -5.115 -5.933 1.00 96.44 86 LEU A C 1
ATOM 659 O O . LEU A 1 86 ? -2.776 -4.970 -6.878 1.00 96.44 86 LEU A O 1
ATOM 663 N N . ASN A 1 87 ? -3.632 -6.271 -5.276 1.00 97.69 87 ASN A N 1
ATOM 664 C CA . ASN A 1 87 ? -2.721 -7.367 -5.566 1.00 97.69 87 ASN A CA 1
ATOM 665 C C . ASN A 1 87 ? -3.006 -7.964 -6.951 1.00 97.69 87 ASN A C 1
ATOM 667 O O . ASN A 1 87 ? -4.124 -8.393 -7.221 1.00 97.69 87 ASN A O 1
ATOM 671 N N . TYR A 1 88 ? -1.964 -8.032 -7.773 1.00 96.94 88 TYR A N 1
ATOM 672 C CA . TYR A 1 88 ? -1.945 -8.434 -9.180 1.00 96.94 88 TYR A CA 1
ATOM 673 C C . TYR A 1 88 ? -2.677 -7.500 -10.156 1.00 96.94 88 TYR A C 1
ATOM 675 O O . TYR A 1 88 ? -2.918 -7.882 -11.298 1.00 96.94 88 TYR A O 1
ATOM 683 N N . GLU A 1 89 ? -2.994 -6.266 -9.755 1.00 96.75 89 GLU A N 1
ATOM 684 C CA . GLU A 1 89 ? -3.506 -5.269 -10.700 1.00 96.75 89 GLU A CA 1
ATOM 685 C C . GLU A 1 89 ? -2.382 -4.688 -11.556 1.00 96.75 89 GLU A C 1
ATOM 687 O O . GLU A 1 89 ? -1.294 -4.379 -11.059 1.00 96.75 89 GLU A O 1
ATOM 692 N N . LYS A 1 90 ? -2.657 -4.515 -12.852 1.00 95.31 90 LYS A N 1
ATOM 693 C CA . LYS A 1 90 ? -1.693 -3.951 -13.801 1.00 95.31 90 LYS A CA 1
ATOM 694 C C . LYS A 1 90 ? -1.553 -2.449 -13.629 1.00 95.31 90 LYS A C 1
ATOM 696 O O . LYS A 1 90 ? -2.538 -1.737 -13.453 1.00 95.31 90 LYS A O 1
ATOM 701 N N . VAL A 1 91 ? -0.321 -1.975 -13.765 1.00 94.38 91 VAL A N 1
ATOM 702 C CA . VAL A 1 91 ? 0.012 -0.555 -13.797 1.00 94.38 91 VAL A CA 1
ATOM 703 C C . VAL A 1 91 ? 0.887 -0.236 -14.996 1.00 94.38 91 VAL A C 1
ATOM 705 O O . VAL A 1 91 ? 1.773 -0.996 -15.376 1.00 94.38 91 VAL A O 1
ATOM 708 N N . ASP A 1 92 ? 0.665 0.929 -15.581 1.00 92.38 92 ASP A N 1
ATOM 709 C CA . ASP A 1 92 ? 1.558 1.502 -16.570 1.00 92.38 92 ASP A CA 1
ATOM 710 C C . ASP A 1 92 ? 2.737 2.148 -15.834 1.00 92.38 92 ASP A C 1
ATOM 712 O O . ASP A 1 92 ? 2.601 3.223 -15.242 1.00 92.38 92 ASP A O 1
ATOM 716 N N . LEU A 1 93 ? 3.872 1.450 -15.793 1.00 87.56 93 LEU A N 1
ATOM 717 C CA . LEU A 1 93 ? 5.154 1.937 -15.289 1.00 87.56 93 LEU A CA 1
ATOM 718 C C . LEU A 1 93 ? 6.284 1.367 -16.137 1.00 87.56 93 LEU A C 1
ATOM 720 O O . LEU A 1 93 ? 6.246 0.219 -16.572 1.00 87.56 93 LEU A O 1
ATOM 724 N N . ALA A 1 94 ? 7.342 2.155 -16.320 1.00 82.81 94 ALA A N 1
ATOM 725 C CA . ALA A 1 94 ? 8.500 1.688 -17.066 1.00 82.81 94 ALA A CA 1
ATOM 726 C C . ALA A 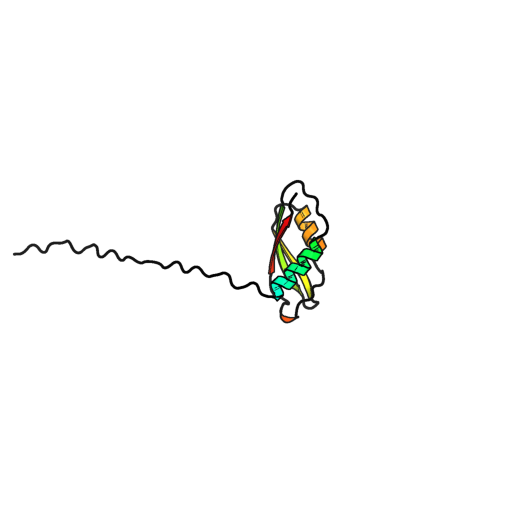1 94 ? 9.167 0.472 -16.371 1.00 82.81 94 ALA A C 1
ATOM 728 O O . ALA A 1 94 ? 9.302 0.479 -15.143 1.00 82.81 94 ALA A O 1
ATOM 729 N N . PRO A 1 95 ? 9.682 -0.524 -17.123 1.00 77.25 95 PRO A N 1
ATOM 730 C CA . PRO A 1 95 ? 10.169 -1.795 -16.564 1.00 77.25 95 PRO A CA 1
ATOM 731 C C . PRO A 1 95 ? 11.243 -1.667 -15.475 1.00 77.25 95 PRO A C 1
ATOM 733 O O . PRO A 1 95 ? 11.302 -2.461 -14.547 1.00 77.25 95 PRO A O 1
ATOM 736 N N . HIS A 1 96 ? 12.067 -0.617 -15.520 1.00 81.44 96 HIS A N 1
ATOM 737 C CA . HIS A 1 96 ? 13.117 -0.353 -14.526 1.00 81.44 96 HIS A CA 1
ATOM 738 C C . HIS A 1 96 ? 12.594 0.023 -13.118 1.00 81.44 96 HIS A C 1
ATOM 740 O O . HIS A 1 96 ? 13.382 0.312 -12.210 1.00 81.44 96 HIS A O 1
ATOM 746 N N . HIS A 1 97 ? 11.272 0.081 -12.935 1.00 84.12 97 HIS A N 1
ATOM 747 C CA . HIS A 1 97 ? 10.619 0.211 -11.635 1.00 84.12 97 HIS A CA 1
ATOM 748 C C . HIS A 1 97 ? 10.260 -1.135 -10.991 1.00 84.12 97 HIS A C 1
ATOM 750 O O . HIS A 1 97 ? 9.932 -1.143 -9.802 1.00 84.12 97 HIS A O 1
ATOM 756 N N . ALA A 1 98 ? 10.368 -2.250 -11.722 1.00 89.00 98 ALA A N 1
ATOM 757 C CA . ALA A 1 98 ? 10.178 -3.583 -11.166 1.00 89.00 98 ALA A CA 1
ATOM 758 C C . ALA A 1 98 ? 11.155 -3.849 -10.005 1.00 89.00 98 ALA A C 1
ATOM 760 O O . ALA A 1 98 ? 12.292 -3.368 -9.986 1.00 89.00 98 ALA A O 1
ATOM 761 N N . GLY A 1 99 ? 10.679 -4.563 -8.986 1.00 89.88 99 GLY A N 1
ATOM 762 C CA . GLY A 1 99 ? 11.451 -4.910 -7.790 1.00 89.88 99 GLY A CA 1
ATOM 763 C C . GLY A 1 99 ? 11.661 -3.775 -6.778 1.00 89.88 99 GLY A C 1
ATOM 764 O O . GLY A 1 99 ? 12.156 -4.037 -5.680 1.00 89.88 99 GLY A O 1
ATOM 765 N N . LYS A 1 100 ? 11.282 -2.525 -7.089 1.00 92.31 100 LYS A N 1
ATOM 766 C CA . LYS A 1 100 ? 11.337 -1.417 -6.120 1.00 92.31 100 LYS A CA 1
ATOM 767 C C . LYS A 1 100 ? 10.204 -1.536 -5.104 1.00 92.31 100 LYS A C 1
ATOM 769 O O . LYS A 1 100 ? 9.056 -1.775 -5.466 1.00 92.31 100 LYS A O 1
ATOM 774 N N . LEU A 1 101 ? 10.525 -1.294 -3.834 1.00 94.06 101 LEU A N 1
ATOM 775 C CA . LEU A 1 101 ? 9.531 -1.233 -2.766 1.00 94.06 101 LEU A CA 1
ATOM 776 C C . LEU A 1 101 ? 8.944 0.173 -2.644 1.00 94.06 101 LEU A C 1
ATOM 778 O O . LEU A 1 101 ? 9.674 1.158 -2.525 1.00 94.06 101 LEU A O 1
ATOM 782 N N . TYR A 1 102 ? 7.619 0.241 -2.592 1.00 93.62 102 TYR A N 1
ATOM 783 C CA . TYR A 1 102 ? 6.854 1.463 -2.385 1.00 93.62 102 TYR A CA 1
ATOM 784 C C . TYR A 1 102 ? 6.032 1.349 -1.102 1.00 93.62 102 TYR A C 1
ATOM 786 O O . TYR A 1 102 ? 5.446 0.304 -0.816 1.00 93.62 102 TYR A O 1
ATOM 794 N N . LYS A 1 103 ? 5.974 2.441 -0.333 1.00 95.06 103 LYS A N 1
ATOM 795 C CA . LYS A 1 103 ? 5.081 2.584 0.822 1.00 95.06 103 LYS A CA 1
ATOM 796 C C . LYS A 1 103 ? 3.958 3.540 0.459 1.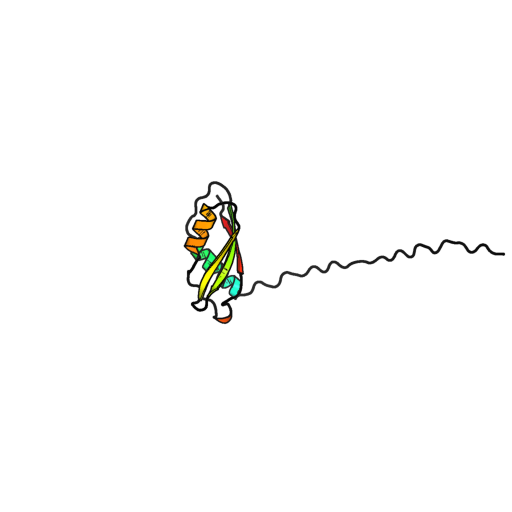00 95.06 103 LYS A C 1
ATOM 798 O O . LYS A 1 103 ? 4.218 4.705 0.172 1.00 95.06 103 LYS A O 1
ATOM 803 N N . VAL A 1 104 ? 2.730 3.041 0.480 1.00 94.31 104 VAL A N 1
ATOM 804 C CA . VAL A 1 104 ? 1.536 3.779 0.076 1.00 94.31 104 VAL A CA 1
ATOM 805 C C . VAL A 1 104 ? 0.647 3.989 1.302 1.00 94.31 104 VAL A C 1
ATOM 807 O O . VAL A 1 104 ? 0.021 3.034 1.769 1.00 94.31 104 VAL A O 1
ATOM 810 N N . PRO A 1 105 ? 0.602 5.208 1.864 1.00 95.00 105 PRO A N 1
ATOM 811 C CA . PRO A 1 105 ? -0.351 5.529 2.913 1.00 95.00 105 PRO A CA 1
ATOM 812 C C . PRO A 1 105 ? -1.751 5.658 2.305 1.00 95.00 105 PRO A C 1
ATOM 814 O O . PRO A 1 105 ? -1.952 6.380 1.330 1.00 95.00 105 PRO A O 1
ATOM 817 N N . VAL A 1 106 ? -2.723 4.975 2.900 1.00 93.75 106 VAL A N 1
ATOM 818 C CA . VAL A 1 106 ? -4.134 5.022 2.513 1.00 93.75 106 VAL A CA 1
ATOM 819 C C . VAL A 1 106 ? -4.945 5.526 3.698 1.00 93.75 106 VAL A C 1
ATOM 821 O O . VAL A 1 106 ? -4.765 5.069 4.828 1.00 93.75 106 VAL A O 1
ATOM 824 N N . ARG A 1 107 ? -5.854 6.467 3.438 1.00 92.44 107 ARG A N 1
ATOM 825 C CA . ARG A 1 107 ? -6.825 6.970 4.411 1.00 92.44 107 ARG A CA 1
ATOM 826 C C . ARG A 1 107 ? -8.216 6.900 3.803 1.00 92.44 107 ARG A C 1
ATOM 828 O O . ARG A 1 107 ? -8.426 7.397 2.702 1.00 92.44 107 ARG A O 1
ATOM 835 N N . ILE A 1 108 ? -9.150 6.318 4.542 1.00 89.50 108 ILE A N 1
ATOM 836 C CA . ILE A 1 108 ? -10.572 6.310 4.214 1.00 89.50 108 ILE A CA 1
ATOM 837 C C . ILE A 1 108 ? -11.271 7.157 5.262 1.00 89.50 108 ILE A C 1
ATOM 839 O O . ILE A 1 108 ? -11.085 6.939 6.457 1.00 89.50 108 ILE A O 1
ATOM 843 N N . THR A 1 109 ? -12.044 8.132 4.808 1.00 88.69 109 THR A N 1
ATOM 844 C CA . THR A 1 109 ? -12.846 8.997 5.673 1.00 88.69 109 THR A CA 1
ATOM 845 C C . THR A 1 109 ? -14.293 8.521 5.699 1.00 88.69 109 THR A C 1
ATOM 847 O O . THR A 1 109 ? -14.792 8.054 4.671 1.00 88.69 109 THR A O 1
ATOM 850 N N . ALA A 1 110 ? -14.940 8.633 6.860 1.00 83.69 110 ALA A N 1
ATOM 851 C CA . ALA A 1 110 ? -16.359 8.299 7.034 1.00 83.69 110 ALA A CA 1
ATOM 852 C C . ALA A 1 110 ? -17.310 9.251 6.286 1.00 83.69 110 ALA A C 1
ATOM 854 O O . ALA A 1 110 ? -16.950 10.436 6.092 1.00 83.69 110 ALA A O 1
#

Radius of gyration: 25.59 Å; chains: 1; bounding box: 73×45×62 Å

Secondary structure (DSSP, 8-state):
----------------------PPPPPPHHHHHHHHHHHHHH-S----SS-EEEEEEEEE-TTSBEEEEEEE-S-HHHHHHHHHHHTT-B----GGGTT-EEEEEEEE--

Organism: NCBI:txid2993939